Protein AF-0000000078760184 (afdb_homodimer)

Organism: Enterococcus faecium (strain ATCC BAA-472 / TX0016 / DO) (NCBI:txid333849)

pLDDT: mean 97.03, std 4.92, range [61.72, 98.88]

Secondary structure (DSSP, 8-state):
-HHHHHHHHHHHHHHHHHHHHHHHHHHHHHHHHH-GGGHHHHHHHHHHHHHHHHHHHHHHHHHHHHHHHT-/-HHHHHHHHHHHHHHHHHHHHHHHHHHHHHHHHH-GGGHHHHHHHHHHHHHHHTHHHHHHHHHHHIIIII-

InterPro domains:
  IPR000454 ATP synthase, F0 complex, subunit C [MF_01396] (3-68)
  IPR000454 ATP synthase, F0 complex, subunit C [PR00124] (5-24)
  IPR000454 ATP synthase, F0 complex, subunit C [PR00124] (26-41)
  IPR000454 ATP synthase, F0 complex, subunit C [PR00124] (43-68)
  IPR000454 ATP synthase, F0 complex, subunit C [PTHR10031] (3-70)
  IPR002379 V-ATPase proteolipid subunit C-like domain [PF00137] (4-67)
  IPR005953 ATP synthase, F0 complex, subunit C, bacterial/chloroplast [TIGR01260] (13-69)
  IPR020537 ATP synthase, F0 complex, subunit C, DCCD-binding site [PS00605] (33-54)
  IPR035921 F/V-ATP synthase subunit C superfamily [SSF81333] (2-69)
  IPR038662 F1F0 ATP synthase subunit C superfamily [G3DSA:1.20.20.10] (1-71)

Foldseek 3Di:
DLLVVLVVLLVCLVVQLVVQLVVLVVVLVVVCVVPVVCNVVSVVVSVVSSVVSNVVSVVSNVSSVCSVPPD/DLLVVLVVLLVVLCVQLVVQLVVLVVVLVVVCVVPVVCNVVSVVVSVVSSVVSNVVSVVSNVSSVCSVPVD

Radius of gyration: 16.84 Å; Cα contacts (8 Å, |Δi|>4): 218; chains: 2; bounding box: 24×49×33 Å

Structure (mmCIF, N/CA/C/O backbone):
data_AF-0000000078760184-model_v1
#
loop_
_entity.id
_entity.type
_entity.pdbx_description
1 polymer 'ATP synthase subunit c'
#
loop_
_atom_site.group_PDB
_atom_site.id
_atom_site.type_symbol
_atom_site.label_atom_id
_atom_site.label_alt_id
_atom_site.label_comp_id
_atom_site.label_asym_id
_atom_site.label_entity_id
_atom_site.label_seq_id
_atom_site.pdbx_PDB_ins_code
_atom_site.Cartn_x
_atom_site.Cartn_y
_atom_site.Cartn_z
_atom_site.occupancy
_atom_site.B_iso_or_equiv
_atom_site.auth_seq_id
_atom_site.auth_comp_id
_atom_site.auth_asym_id
_atom_site.auth_atom_id
_atom_site.pdbx_PDB_model_num
ATOM 1 N N . MET A 1 1 ? 0.958 -20.844 -16.797 1 81.25 1 MET 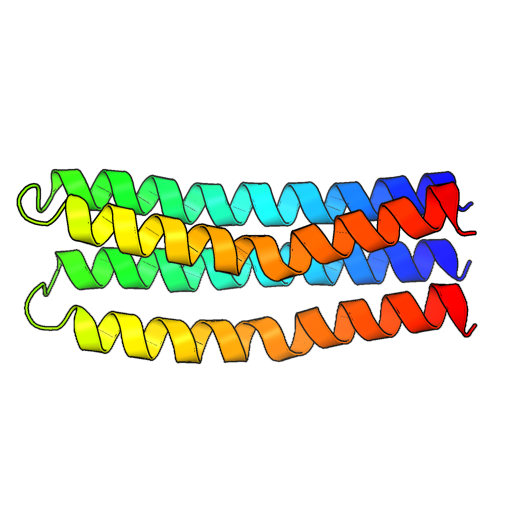A N 1
ATOM 2 C CA . MET A 1 1 ? -0.021 -19.797 -17.047 1 81.25 1 MET A CA 1
ATOM 3 C C . MET A 1 1 ? -0.639 -19.297 -15.758 1 81.25 1 MET A C 1
ATOM 5 O O . MET A 1 1 ? -0.744 -18.078 -15.539 1 81.25 1 MET A O 1
ATOM 9 N N . ASN A 1 2 ? -0.784 -20.172 -14.766 1 91.94 2 ASN A N 1
ATOM 10 C CA . ASN A 1 2 ? -1.421 -19.812 -13.5 1 91.94 2 ASN A CA 1
ATOM 11 C C . ASN A 1 2 ? -0.554 -18.844 -12.695 1 91.94 2 ASN A C 1
ATOM 13 O O . ASN A 1 2 ? -1.066 -17.906 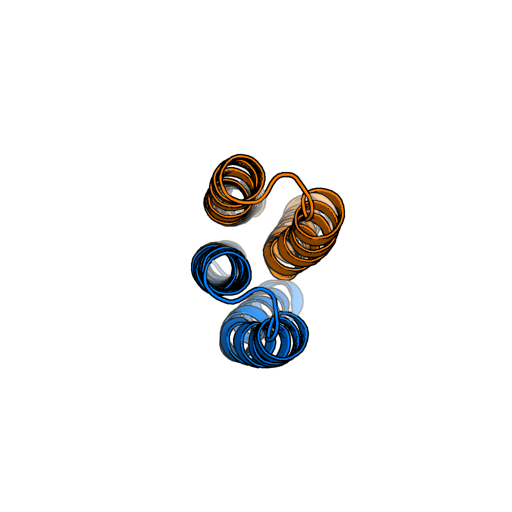-12.078 1 91.94 2 ASN A O 1
ATOM 17 N N . TYR A 1 3 ? 0.711 -19.016 -12.891 1 94.69 3 TYR A N 1
ATOM 18 C CA . TYR A 1 3 ? 1.585 -18.188 -12.07 1 94.69 3 TYR A CA 1
ATOM 19 C C . TYR A 1 3 ? 1.634 -16.766 -12.602 1 94.69 3 TYR A C 1
ATOM 21 O O . TYR A 1 3 ? 1.636 -15.805 -11.828 1 94.69 3 TYR A O 1
ATOM 29 N N . ILE A 1 4 ? 1.702 -16.641 -13.883 1 96.31 4 ILE A N 1
ATOM 30 C CA . ILE A 1 4 ? 1.708 -15.312 -14.484 1 96.31 4 ILE A CA 1
ATOM 31 C C . ILE A 1 4 ? 0.383 -14.609 -14.195 1 96.31 4 ILE A C 1
ATOM 33 O O . ILE A 1 4 ? 0.361 -13.414 -13.891 1 96.31 4 ILE A O 1
ATOM 37 N N . ALA A 1 5 ? -0.697 -15.328 -14.312 1 97 5 ALA A N 1
ATOM 38 C CA . ALA A 1 5 ? -2.006 -14.781 -13.977 1 97 5 ALA A CA 1
ATOM 39 C C . ALA A 1 5 ? -2.039 -14.305 -12.523 1 97 5 ALA A C 1
ATOM 41 O O . ALA A 1 5 ? -2.559 -13.219 -12.234 1 97 5 ALA A O 1
ATOM 42 N N . ALA A 1 6 ? -1.503 -15.102 -11.633 1 97.62 6 ALA A N 1
ATOM 43 C CA . ALA A 1 6 ? -1.426 -14.734 -10.219 1 97.62 6 ALA A CA 1
ATOM 44 C C . ALA A 1 6 ? -0.618 -13.453 -10.031 1 97.62 6 ALA A C 1
ATOM 46 O O . ALA A 1 6 ? -1.018 -12.562 -9.273 1 97.62 6 ALA A O 1
ATOM 47 N N . ALA A 1 7 ? 0.456 -13.375 -10.789 1 98.25 7 ALA A N 1
ATOM 48 C CA . ALA A 1 7 ? 1.335 -12.211 -10.664 1 98.25 7 ALA A CA 1
ATOM 49 C C . ALA A 1 7 ? 0.651 -10.945 -11.164 1 98.25 7 ALA A C 1
ATOM 51 O O . ALA A 1 7 ? 0.829 -9.867 -10.594 1 98.25 7 ALA A O 1
ATOM 52 N N . ILE A 1 8 ? -0.062 -11.062 -12.211 1 98.25 8 ILE A N 1
ATOM 53 C CA . ILE A 1 8 ? -0.8 -9.922 -12.742 1 98.25 8 ILE A CA 1
ATOM 54 C C . ILE A 1 8 ? -1.88 -9.492 -11.758 1 98.25 8 ILE A C 1
ATOM 56 O O . ILE A 1 8 ? -2.102 -8.297 -11.547 1 98.25 8 ILE A O 1
ATOM 60 N N . ALA A 1 9 ? -2.557 -10.438 -11.156 1 98.38 9 ALA A N 1
ATOM 61 C CA . ALA A 1 9 ? -3.543 -10.133 -10.117 1 98.38 9 ALA A CA 1
ATOM 62 C C . ALA A 1 9 ? -2.908 -9.359 -8.969 1 98.38 9 ALA A C 1
ATOM 64 O O . ALA A 1 9 ? -3.459 -8.359 -8.508 1 98.38 9 ALA A O 1
ATOM 65 N N . ILE A 1 10 ? -1.712 -9.812 -8.562 1 98.44 10 ILE A N 1
ATOM 66 C CA . ILE A 1 10 ? -1.004 -9.172 -7.457 1 98.44 10 ILE A CA 1
ATOM 67 C C . ILE A 1 10 ? -0.564 -7.77 -7.871 1 98.44 10 ILE A C 1
ATOM 69 O O . ILE A 1 10 ? -0.639 -6.828 -7.078 1 98.44 10 ILE A O 1
ATOM 73 N N . MET A 1 11 ? -0.112 -7.664 -9.102 1 98.69 11 MET A N 1
ATOM 74 C CA . MET A 1 11 ? 0.295 -6.359 -9.609 1 98.69 11 MET A CA 1
ATOM 75 C C . MET A 1 11 ? -0.855 -5.359 -9.531 1 98.69 11 MET A C 1
ATOM 77 O O . MET A 1 11 ? -0.691 -4.262 -9 1 98.69 11 MET A O 1
ATOM 81 N N . GLY A 1 12 ? -1.977 -5.719 -10.07 1 98.62 12 GLY A N 1
ATOM 82 C CA . GLY A 1 12 ? -3.146 -4.855 -10 1 98.62 12 GLY A CA 1
ATOM 83 C C . GLY A 1 12 ? -3.562 -4.523 -8.586 1 98.62 12 GLY A C 1
ATOM 84 O O . GLY A 1 12 ? -3.873 -3.369 -8.281 1 98.62 12 GLY A O 1
ATOM 85 N N . ALA A 1 13 ? -3.578 -5.504 -7.688 1 98.81 13 ALA A N 1
ATOM 86 C CA . ALA A 1 13 ? -3.963 -5.32 -6.293 1 98.81 13 ALA A CA 1
ATOM 87 C C . ALA A 1 13 ? -3.035 -4.328 -5.594 1 98.81 13 ALA A C 1
ATOM 89 O O . ALA A 1 13 ? -3.496 -3.404 -4.922 1 98.81 13 ALA A O 1
ATOM 90 N N . ALA A 1 14 ? -1.733 -4.504 -5.801 1 98.75 14 ALA A N 1
ATOM 91 C CA . ALA A 1 14 ? -0.743 -3.678 -5.113 1 98.75 14 ALA A CA 1
ATOM 92 C C . ALA A 1 14 ? -0.789 -2.238 -5.617 1 98.75 14 ALA A C 1
ATOM 94 O O . ALA A 1 14 ? -0.728 -1.294 -4.824 1 98.75 14 ALA A O 1
ATOM 95 N N . ILE A 1 15 ? -0.9 -2.053 -6.902 1 98.69 15 ILE A N 1
ATOM 96 C CA . ILE A 1 15 ? -0.95 -0.715 -7.48 1 98.69 15 ILE A CA 1
ATOM 97 C C . ILE A 1 15 ? -2.238 -0.016 -7.055 1 98.69 15 ILE A C 1
ATOM 99 O O . ILE A 1 15 ? -2.213 1.144 -6.637 1 98.69 15 ILE A O 1
ATOM 103 N N . GLY A 1 16 ? -3.32 -0.749 -7.188 1 98.44 16 GLY A N 1
ATOM 104 C CA . GLY A 1 16 ? -4.598 -0.186 -6.777 1 98.44 16 GLY A CA 1
ATOM 105 C C . GLY A 1 16 ? -4.629 0.23 -5.32 1 98.44 16 GLY A C 1
ATOM 106 O O . GLY A 1 16 ? -5.035 1.347 -4.996 1 98.44 16 GLY A O 1
ATOM 107 N N . ALA A 1 17 ? -4.262 -0.583 -4.395 1 98.75 17 ALA A N 1
ATOM 108 C CA . ALA A 1 17 ? -4.227 -0.286 -2.965 1 98.75 17 ALA A CA 1
ATOM 109 C C . ALA A 1 17 ? -3.277 0.871 -2.668 1 98.75 17 ALA A C 1
ATOM 111 O O . ALA A 1 17 ? -3.627 1.796 -1.931 1 98.75 17 ALA A O 1
ATOM 112 N N . GLY A 1 18 ? -2.088 0.767 -3.246 1 98.56 18 GLY A N 1
ATOM 113 C CA . GLY A 1 18 ? -1.11 1.817 -3.014 1 98.56 18 GLY A CA 1
ATOM 114 C C . GLY A 1 18 ? -1.599 3.191 -3.434 1 98.56 18 GLY A C 1
ATOM 115 O O . GLY A 1 18 ? -1.494 4.152 -2.672 1 98.56 18 GLY A O 1
ATOM 116 N N . TYR A 1 19 ? -2.127 3.244 -4.645 1 98.38 19 TYR A N 1
ATOM 117 C CA . TYR A 1 19 ? -2.639 4.508 -5.164 1 98.38 19 TYR A CA 1
ATOM 118 C C . TYR A 1 19 ? -3.832 4.988 -4.348 1 98.38 19 TYR A C 1
ATOM 120 O O . TYR A 1 19 ? -3.873 6.145 -3.914 1 98.38 19 TYR A O 1
ATOM 128 N N . GLY A 1 20 ? -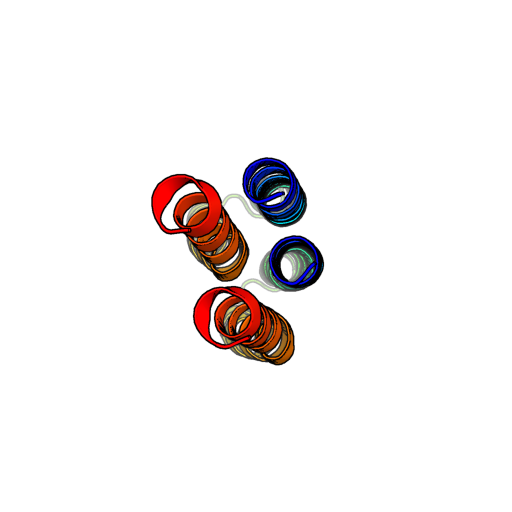4.699 4.199 -4.156 1 98.56 20 GLY A N 1
ATOM 129 C CA . GLY A 1 20 ? -5.895 4.562 -3.416 1 98.56 20 GLY A CA 1
ATOM 130 C C . GLY A 1 20 ? -5.602 5.02 -1.998 1 98.56 20 GLY A C 1
ATOM 131 O O . GLY A 1 20 ? -6.039 6.094 -1.584 1 98.56 20 GLY A O 1
ATOM 132 N N . ASN A 1 21 ? -4.91 4.266 -1.23 1 98.88 21 ASN A N 1
ATOM 133 C CA . ASN A 1 21 ? -4.582 4.613 0.148 1 98.88 21 ASN A CA 1
ATOM 134 C C . ASN A 1 21 ? -3.695 5.852 0.218 1 98.88 21 ASN A C 1
ATOM 136 O O . ASN A 1 21 ? -3.834 6.668 1.129 1 98.88 21 ASN A O 1
ATOM 140 N N . GLY A 1 22 ? -2.783 5.914 -0.749 1 98.69 22 GLY A N 1
ATOM 141 C CA . GLY A 1 22 ? -1.975 7.121 -0.805 1 98.69 22 GLY A CA 1
ATOM 142 C C . GLY A 1 22 ? -2.803 8.391 -0.916 1 98.69 22 GLY A C 1
ATOM 143 O O . GLY A 1 22 ? -2.52 9.383 -0.244 1 98.69 22 GLY A O 1
ATOM 144 N N . GLN A 1 23 ? -3.791 8.336 -1.73 1 98.75 23 GLN A N 1
ATOM 145 C CA . GLN A 1 23 ? -4.672 9.484 -1.903 1 98.75 23 GLN A CA 1
ATOM 146 C C . GLN A 1 23 ? -5.465 9.766 -0.631 1 98.75 23 GLN A C 1
ATOM 148 O O . GLN A 1 23 ? -5.539 10.914 -0.18 1 98.75 23 GLN A O 1
ATOM 153 N N . VAL A 1 24 ? -6.074 8.828 -0.058 1 98.88 24 VAL A N 1
ATOM 154 C CA . VAL A 1 24 ? -6.918 8.984 1.121 1 98.88 24 VAL A CA 1
ATOM 155 C C . VAL A 1 24 ? 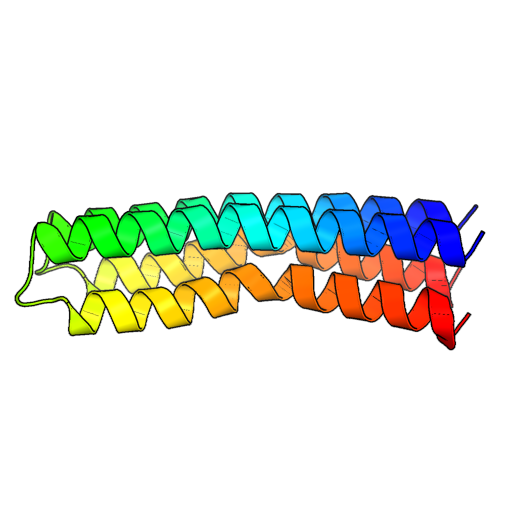-6.09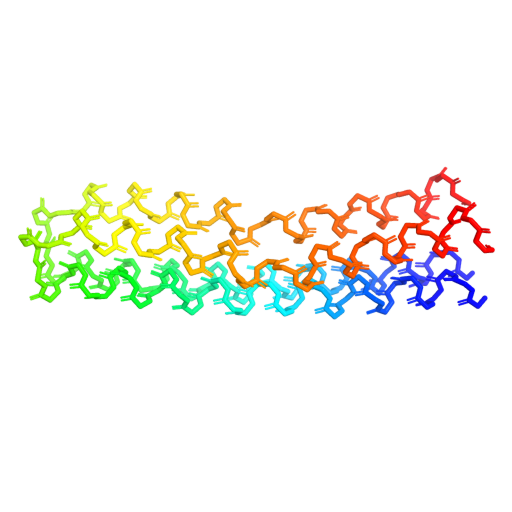8 9.562 2.271 1 98.88 24 VAL A C 1
ATOM 157 O O . VAL A 1 24 ? -6.52 10.523 2.916 1 98.88 24 VAL A O 1
ATOM 160 N N . ILE A 1 25 ? -4.969 9.039 2.523 1 98.88 25 ILE A N 1
ATOM 161 C CA . ILE A 1 25 ? -4.145 9.453 3.654 1 98.88 25 ILE A CA 1
ATOM 162 C C . ILE A 1 25 ? -3.576 10.844 3.402 1 98.88 25 ILE A C 1
ATOM 164 O O . ILE A 1 25 ? -3.551 11.688 4.305 1 98.88 25 ILE A O 1
ATOM 168 N N . SER A 1 26 ? -3.131 11.086 2.15 1 98.81 26 SER A N 1
ATOM 169 C CA . SER A 1 26 ? -2.617 12.406 1.801 1 98.81 26 SER A CA 1
ATOM 170 C C . SER A 1 26 ? -3.684 13.484 1.99 1 98.81 26 SER A C 1
ATOM 172 O O . SER A 1 26 ? -3.41 14.539 2.559 1 98.81 26 SER A O 1
ATOM 174 N N . LYS A 1 27 ? -4.863 13.188 1.586 1 98.81 27 LYS A N 1
ATOM 175 C CA . LYS A 1 27 ? -5.941 14.156 1.737 1 98.81 27 LYS A CA 1
ATOM 176 C C . LYS A 1 27 ? -6.324 14.336 3.205 1 98.81 27 LYS A C 1
ATOM 178 O O . LYS A 1 27 ? -6.684 15.43 3.631 1 98.81 27 LYS A O 1
ATOM 183 N N . THR A 1 28 ? -6.305 13.289 3.973 1 98.88 28 THR A N 1
ATOM 184 C CA . THR A 1 28 ? -6.559 13.367 5.406 1 98.88 28 THR A CA 1
ATOM 185 C C . THR A 1 28 ? -5.574 14.328 6.074 1 98.88 28 THR A C 1
ATOM 187 O O . THR A 1 28 ? -5.98 15.227 6.809 1 98.88 28 THR A O 1
ATOM 190 N N . ILE A 1 29 ? -4.332 14.203 5.781 1 98.75 29 ILE A N 1
ATOM 191 C CA . ILE A 1 29 ? -3.287 15.016 6.395 1 98.75 29 ILE A CA 1
ATOM 192 C C . ILE A 1 29 ? -3.451 16.469 5.973 1 98.75 29 ILE A C 1
ATOM 194 O O . ILE A 1 29 ? -3.35 17.375 6.801 1 98.75 29 ILE A O 1
ATOM 198 N N . GLU A 1 30 ? -3.727 16.594 4.719 1 98.25 30 GLU A N 1
ATOM 199 C CA . GLU A 1 30 ? -3.969 17.953 4.223 1 98.25 30 GLU A CA 1
ATOM 200 C C . GLU A 1 30 ? -5.164 18.594 4.926 1 98.25 30 GLU A C 1
ATOM 202 O O . GLU A 1 30 ? -5.113 19.766 5.305 1 98.25 30 GLU A O 1
ATOM 207 N N . SER A 1 31 ? -6.188 17.875 5.133 1 98.56 31 SER A N 1
ATOM 208 C CA . SER A 1 31 ? -7.402 18.375 5.773 1 98.56 31 SER A CA 1
ATOM 209 C C . SER A 1 31 ? -7.164 18.688 7.25 1 98.56 31 SER A C 1
ATOM 211 O O . SER A 1 31 ? -7.707 19.656 7.785 1 98.56 31 SER A O 1
ATOM 213 N N . MET A 1 32 ? -6.402 17.891 7.922 1 98.06 32 MET A N 1
ATOM 214 C CA . MET A 1 32 ? -6.027 18.141 9.312 1 98.06 32 MET A CA 1
ATOM 215 C C . MET A 1 32 ? -5.289 19.469 9.445 1 98.06 32 MET A C 1
ATOM 217 O O . MET A 1 32 ? -5.473 20.188 10.43 1 98.06 32 MET A O 1
ATOM 221 N N . ALA A 1 33 ? -4.52 19.812 8.453 1 97.56 33 ALA A N 1
ATOM 222 C CA . ALA A 1 33 ? -3.773 21.062 8.469 1 97.56 33 ALA A CA 1
ATOM 223 C C . ALA A 1 33 ? -4.699 22.266 8.258 1 97.56 33 ALA A C 1
ATOM 225 O O . ALA A 1 33 ? -4.434 23.359 8.766 1 97.56 33 ALA A O 1
ATOM 226 N N . ARG A 1 34 ? -5.762 22.016 7.543 1 96.5 34 ARG A N 1
ATOM 227 C CA . ARG A 1 34 ? -6.715 23.078 7.238 1 96.5 34 ARG A CA 1
ATOM 228 C C . ARG A 1 34 ? -7.652 23.328 8.414 1 96.5 34 ARG A C 1
ATOM 230 O O . ARG A 1 34 ? -8.07 24.453 8.648 1 96.5 34 ARG A O 1
ATOM 237 N N . GLN A 1 35 ? -7.945 22.234 9.18 1 97.31 35 GLN A N 1
ATOM 238 C CA . GLN A 1 35 ? -8.859 22.297 10.312 1 97.31 35 GLN A CA 1
ATOM 239 C C . GLN A 1 35 ? -8.344 21.438 11.477 1 97.31 35 GLN A C 1
ATOM 241 O O . GLN A 1 35 ? -8.898 20.391 11.773 1 97.31 35 GLN A O 1
ATOM 246 N N . PRO A 1 36 ? -7.359 21.922 12.172 1 96.12 36 PRO A N 1
ATOM 247 C CA . PRO A 1 36 ? -6.676 21.141 13.211 1 96.12 36 PRO A CA 1
ATOM 248 C C . PRO A 1 36 ? -7.621 20.672 14.312 1 96.12 36 PRO A C 1
ATOM 250 O O . PRO A 1 36 ? -7.398 19.625 14.914 1 96.12 36 PRO A O 1
ATOM 253 N N . GLU A 1 37 ? -8.664 21.406 14.562 1 96.31 37 GLU A N 1
ATOM 254 C CA . GLU A 1 37 ? -9.594 21.094 15.641 1 96.31 37 GLU A CA 1
ATOM 255 C C . GLU A 1 37 ? -10.391 19.828 15.32 1 96.31 37 GLU A C 1
ATOM 257 O O . GLU A 1 37 ? -10.992 19.219 16.203 1 96.31 37 GLU A O 1
ATOM 262 N N . MET A 1 38 ? -10.391 19.359 14.008 1 97.75 38 MET A N 1
ATOM 263 C CA . MET A 1 38 ? -11.164 18.188 13.586 1 97.75 38 MET A CA 1
ATOM 264 C C . MET A 1 38 ? -10.242 17.031 13.219 1 97.75 38 MET A C 1
ATOM 266 O O . MET A 1 38 ? -10.656 16.094 12.539 1 97.75 38 MET A O 1
ATOM 270 N N . SER A 1 39 ? -9.031 17.094 13.609 1 97.88 39 SER A N 1
ATOM 271 C CA . SER A 1 39 ? -8.047 16.094 13.219 1 97.88 39 SER A CA 1
ATOM 272 C C . SER A 1 39 ? -8.508 14.688 13.602 1 97.88 39 SER A C 1
ATOM 274 O O . SER A 1 39 ? -8.32 13.742 12.836 1 97.88 39 SER A O 1
ATOM 276 N N . GLY A 1 40 ? -9.023 14.578 14.68 1 97.69 40 GLY A N 1
ATOM 277 C CA . GLY A 1 40 ? -9.523 13.281 15.102 1 97.69 40 GLY A CA 1
ATOM 278 C C . GLY A 1 40 ? -10.586 12.711 14.18 1 97.69 40 GLY A C 1
ATOM 279 O O . GLY A 1 40 ? -10.562 11.523 13.852 1 97.69 40 GLY A O 1
ATOM 280 N N . GLN A 1 41 ? -11.484 13.508 13.797 1 98.56 41 GLN A N 1
ATOM 281 C CA . GLN A 1 41 ? -12.547 13.078 12.898 1 98.56 41 GLN A CA 1
ATOM 282 C C . GLN A 1 41 ? -11.992 12.688 11.531 1 98.56 41 GLN A C 1
ATOM 284 O O . GLN A 1 41 ? -12.445 11.711 10.93 1 98.56 41 GLN A O 1
ATOM 289 N N . PHE A 1 42 ? -11.055 13.516 11.109 1 98.5 42 PHE A N 1
ATOM 290 C CA . PHE A 1 42 ? -10.422 13.195 9.828 1 98.5 42 PHE A CA 1
ATOM 291 C C . PHE A 1 42 ? -9.711 11.852 9.906 1 98.5 42 PHE A C 1
ATOM 293 O O . PHE A 1 42 ? -9.812 11.031 8.984 1 98.5 42 PHE A O 1
ATOM 300 N N . ARG A 1 43 ? -9.07 11.578 11.031 1 98.38 43 ARG A N 1
ATOM 301 C CA . ARG A 1 43 ? -8.352 10.312 11.188 1 98.38 43 ARG A CA 1
ATOM 302 C C . ARG A 1 43 ? -9.32 9.141 11.234 1 98.38 43 ARG A C 1
ATOM 304 O O . ARG A 1 43 ? -9.055 8.078 10.656 1 98.38 43 ARG A O 1
ATOM 311 N N . THR A 1 44 ? -10.406 9.328 11.883 1 98.69 44 THR A N 1
ATOM 312 C CA . THR A 1 44 ? -11.422 8.281 11.93 1 98.69 44 THR A CA 1
ATOM 313 C C . THR A 1 44 ? -11.93 7.961 10.523 1 98.69 44 THR A C 1
ATOM 315 O O . THR A 1 44 ? -12.016 6.793 10.141 1 98.69 44 THR A O 1
ATOM 318 N N . THR A 1 45 ? -12.211 8.953 9.82 1 98.81 45 THR A N 1
ATOM 319 C CA . THR A 1 45 ? -12.695 8.789 8.453 1 98.81 45 THR A CA 1
ATOM 320 C C . THR A 1 45 ? -11.625 8.148 7.574 1 98.81 45 THR A C 1
ATOM 322 O O . THR A 1 45 ? -11.93 7.355 6.684 1 98.81 45 THR A O 1
ATOM 325 N N . MET A 1 46 ? -10.398 8.523 7.82 1 98.75 46 MET A N 1
ATOM 326 C CA . MET A 1 46 ? -9.273 7.934 7.098 1 98.75 46 MET A CA 1
ATOM 327 C C . MET A 1 46 ? -9.273 6.418 7.238 1 98.75 46 MET A C 1
ATOM 329 O O . MET A 1 46 ? -9.141 5.695 6.246 1 98.75 46 MET A O 1
ATOM 333 N N . PHE A 1 47 ? -9.461 5.961 8.406 1 98.69 47 PHE A N 1
ATOM 334 C CA . PHE A 1 47 ? -9.43 4.527 8.664 1 98.69 47 PHE A CA 1
ATOM 335 C C . PHE A 1 47 ? -10.57 3.826 7.934 1 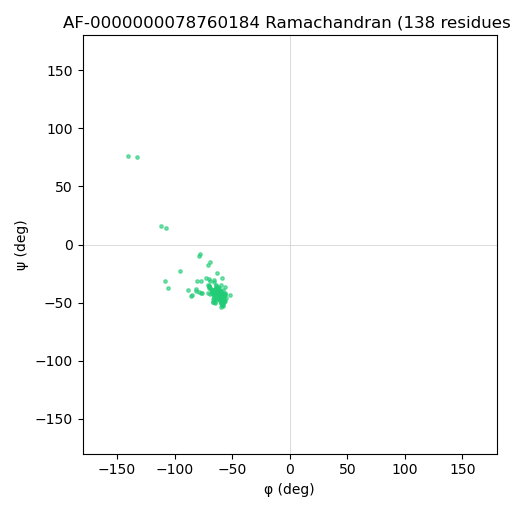98.69 47 PHE A C 1
ATOM 337 O O . PHE A 1 47 ? -10.375 2.76 7.344 1 98.69 47 PHE A O 1
ATOM 344 N N . ILE A 1 48 ? -11.742 4.488 7.984 1 98.56 48 ILE A N 1
ATOM 345 C CA . ILE A 1 48 ? -12.891 3.932 7.277 1 98.56 48 ILE A CA 1
ATOM 346 C C . ILE A 1 48 ? -12.602 3.889 5.777 1 98.56 48 ILE A C 1
ATOM 348 O O . ILE A 1 48 ? -12.859 2.877 5.117 1 98.56 48 ILE A O 1
ATOM 352 N N . GLY A 1 49 ? -12.094 4.984 5.242 1 98.69 49 GLY A N 1
ATOM 353 C CA . GLY A 1 49 ? -11.758 5.078 3.83 1 98.69 49 GLY A CA 1
ATOM 354 C C . GLY A 1 49 ? -10.727 4.055 3.395 1 98.69 49 GLY A C 1
ATOM 355 O O . GLY A 1 49 ? -10.883 3.408 2.357 1 98.69 49 GLY A O 1
ATOM 356 N N . VAL A 1 50 ? -9.719 3.852 4.176 1 98.69 50 VAL A N 1
ATOM 357 C CA . VAL A 1 50 ? -8.656 2.902 3.855 1 98.69 50 VAL A CA 1
ATOM 358 C C . VAL A 1 50 ? -9.219 1.481 3.863 1 98.69 50 VAL A C 1
ATOM 360 O O . VAL A 1 50 ? -8.875 0.67 2.998 1 98.69 50 VAL A O 1
ATOM 363 N N . ALA A 1 51 ? -10.031 1.189 4.773 1 98.38 51 ALA A N 1
ATOM 364 C CA . ALA A 1 51 ? -10.664 -0.128 4.836 1 98.38 51 ALA A CA 1
ATOM 365 C C . ALA A 1 51 ? -11.445 -0.424 3.562 1 98.38 51 ALA A C 1
ATOM 367 O O . ALA A 1 51 ? -11.375 -1.532 3.025 1 98.38 51 ALA A O 1
ATOM 368 N N . LEU A 1 52 ? -12.195 0.578 3.041 1 98.44 52 LEU A N 1
ATOM 369 C CA . LEU A 1 52 ? -13.016 0.415 1.848 1 98.44 52 LEU A CA 1
ATOM 370 C C . LEU A 1 52 ? -12.148 0.281 0.603 1 98.44 52 LEU A C 1
ATOM 372 O O . LEU A 1 52 ? -12.461 -0.496 -0.301 1 98.44 52 LEU A O 1
ATOM 376 N N . VAL A 1 53 ? -11.055 1.003 0.603 1 98.69 53 VAL A N 1
ATOM 377 C CA . VAL A 1 53 ? -10.125 0.938 -0.518 1 98.69 53 VAL A CA 1
ATOM 378 C C . VAL A 1 53 ? -9.531 -0.467 -0.622 1 98.69 53 VAL A C 1
ATOM 380 O O . VAL A 1 53 ? -9.367 -0.999 -1.723 1 98.69 53 VAL A O 1
ATOM 383 N N . GLU A 1 54 ? -9.305 -1.07 0.515 1 98.62 54 GLU A N 1
ATOM 384 C CA . GLU A 1 54 ? -8.602 -2.35 0.565 1 98.62 54 GLU A CA 1
ATOM 385 C C . GLU A 1 54 ? -9.531 -3.502 0.194 1 98.62 54 GLU A C 1
ATOM 387 O O . GLU A 1 54 ? -9.078 -4.609 -0.092 1 98.62 54 GLU A O 1
ATOM 392 N N . ALA A 1 55 ? -10.836 -3.295 0.079 1 98.12 55 ALA A N 1
ATOM 393 C CA . ALA A 1 55 ? -11.82 -4.359 -0.104 1 98.12 55 ALA A CA 1
ATOM 394 C C . ALA A 1 55 ? -11.492 -5.199 -1.338 1 98.12 55 ALA A C 1
ATOM 396 O O . ALA A 1 55 ? -11.445 -6.43 -1.264 1 98.12 55 ALA A O 1
ATOM 397 N N . VAL A 1 56 ? -11.227 -4.621 -2.43 1 98.56 56 VAL A N 1
ATOM 398 C CA . VAL A 1 56 ? -11.008 -5.34 -3.678 1 98.56 56 VAL A CA 1
ATOM 399 C C . VAL A 1 56 ? -9.547 -5.797 -3.764 1 98.56 56 VAL A C 1
ATOM 401 O O . VAL A 1 56 ? -9.273 -6.941 -4.129 1 98.56 56 VAL A O 1
ATOM 404 N N . PRO A 1 57 ? -8.547 -4.949 -3.406 1 98.81 57 PRO A N 1
ATOM 405 C CA . PRO A 1 57 ? -7.156 -5.398 -3.463 1 98.81 57 PRO A CA 1
ATOM 406 C C . PRO A 1 57 ? -6.902 -6.652 -2.627 1 98.81 57 PRO A C 1
ATOM 408 O O . PRO A 1 57 ? -6.172 -7.547 -3.055 1 98.81 57 PRO A O 1
ATOM 411 N N . ILE A 1 58 ? -7.469 -6.656 -1.443 1 98.25 58 ILE A N 1
ATOM 412 C CA . ILE A 1 58 ? -7.281 -7.84 -0.613 1 98.25 58 ILE A CA 1
ATOM 413 C C . ILE A 1 58 ? -7.836 -9.07 -1.335 1 98.25 58 ILE A C 1
ATOM 415 O O . ILE A 1 58 ? -7.215 -10.133 -1.324 1 98.25 58 ILE A O 1
ATOM 419 N N . LEU A 1 59 ? -9 -8.953 -1.976 1 98.25 59 LEU A N 1
ATOM 420 C CA . LEU A 1 59 ? -9.57 -10.055 -2.746 1 98.25 59 LEU A CA 1
ATOM 421 C C . LEU A 1 59 ? -8.648 -10.438 -3.904 1 98.25 59 LEU A C 1
ATOM 423 O O . LEU A 1 59 ? -8.562 -11.617 -4.266 1 98.25 59 LEU A O 1
ATOM 427 N N . GLY A 1 60 ? -8.008 -9.453 -4.504 1 98.25 60 GLY A N 1
ATOM 428 C CA . GLY A 1 60 ? -7.023 -9.727 -5.543 1 98.25 60 GLY A CA 1
ATOM 429 C C . GLY A 1 60 ? -5.887 -10.609 -5.07 1 98.25 60 GLY A C 1
ATOM 430 O O . GLY A 1 60 ? -5.449 -11.508 -5.789 1 98.25 60 GLY A O 1
ATOM 431 N N . VAL A 1 61 ? -5.43 -10.422 -3.895 1 98.12 61 VAL A N 1
ATOM 432 C CA . VAL A 1 61 ? -4.371 -11.242 -3.311 1 98.12 61 VAL A CA 1
ATOM 433 C C . VAL A 1 61 ? -4.875 -12.672 -3.104 1 98.12 61 VAL A C 1
ATOM 435 O O . VAL A 1 61 ? -4.172 -13.633 -3.412 1 98.12 61 VAL A O 1
ATOM 438 N N . VAL A 1 62 ? -6.133 -12.703 -2.617 1 97.81 62 VAL A N 1
ATOM 439 C CA . VAL A 1 62 ? -6.727 -14.023 -2.393 1 97.81 62 VAL A CA 1
ATOM 440 C C . VAL A 1 62 ? -6.797 -14.789 -3.711 1 97.81 62 VAL A C 1
ATOM 442 O O . VAL A 1 62 ? -6.422 -15.961 -3.775 1 97.81 62 VAL A O 1
ATOM 445 N N . VAL A 1 63 ? -7.25 -14.195 -4.75 1 98 63 VAL A N 1
ATOM 446 C CA . VAL A 1 63 ? -7.344 -14.82 -6.066 1 98 63 VAL A CA 1
ATOM 447 C C . VAL A 1 63 ? -5.957 -15.25 -6.539 1 98 63 VAL A C 1
ATOM 449 O O . VAL A 1 63 ? -5.785 -16.344 -7.074 1 98 63 VAL A O 1
ATOM 452 N N . ALA A 1 64 ? -5.02 -14.414 -6.32 1 97.75 64 ALA A N 1
ATOM 453 C CA . ALA A 1 64 ? -3.65 -14.742 -6.699 1 97.75 64 ALA A CA 1
ATOM 454 C C . ALA A 1 64 ? -3.168 -16 -5.977 1 97.75 64 ALA A C 1
ATOM 456 O O . ALA A 1 64 ? -2.531 -16.859 -6.578 1 97.75 64 ALA A O 1
ATOM 457 N N . LEU A 1 65 ? -3.475 -16.062 -4.688 1 96.88 65 LEU A N 1
ATOM 458 C CA . LEU A 1 65 ? -3.041 -17.219 -3.902 1 96.88 65 LEU A CA 1
ATOM 459 C C . LEU A 1 65 ? -3.74 -18.5 -4.371 1 96.88 65 LEU A C 1
ATOM 461 O O . LEU A 1 65 ? -3.119 -19.562 -4.445 1 96.88 65 LEU A O 1
ATOM 465 N N . ILE A 1 66 ? -5.02 -18.359 -4.699 1 96.81 66 ILE A N 1
ATOM 466 C CA . ILE A 1 66 ? -5.754 -19.516 -5.223 1 96.81 66 ILE A CA 1
ATOM 467 C C . ILE A 1 66 ? -5.121 -19.969 -6.531 1 96.81 66 ILE A C 1
ATOM 469 O O . ILE A 1 66 ? -4.961 -21.172 -6.754 1 96.81 66 ILE A O 1
ATOM 473 N N . LEU A 1 67 ? -4.73 -19.031 -7.34 1 96.19 67 LEU A N 1
ATOM 474 C CA . LEU A 1 67 ? -4.109 -19.375 -8.617 1 96.19 67 LEU A CA 1
ATOM 475 C C . LEU A 1 67 ? -2.766 -20.062 -8.398 1 96.19 67 LEU A C 1
ATOM 477 O O . LEU A 1 67 ? -2.391 -20.953 -9.164 1 96.19 67 LEU A O 1
ATOM 481 N N . VAL A 1 68 ? -2.072 -19.719 -7.32 1 94.31 68 VAL A N 1
ATOM 482 C CA . VAL A 1 68 ? -0.744 -20.266 -7.051 1 94.31 68 VAL A CA 1
ATOM 483 C C . VAL A 1 68 ? -0.87 -21.672 -6.465 1 94.31 68 VAL A C 1
ATOM 485 O O . VAL A 1 68 ? -0.109 -22.562 -6.824 1 94.31 68 VAL A O 1
ATOM 488 N N . PHE A 1 69 ? -1.829 -21.797 -5.605 1 93.62 69 PHE A N 1
ATOM 489 C CA . PHE A 1 69 ? -1.877 -23.047 -4.859 1 93.62 69 PHE A CA 1
ATOM 490 C C . PHE A 1 69 ? -3.002 -23.938 -5.367 1 93.62 69 PHE A C 1
ATOM 492 O O . PHE A 1 69 ? -3.033 -25.125 -5.074 1 93.62 69 PHE A O 1
ATOM 499 N N . GLY A 1 70 ? -4.047 -23.344 -5.699 1 81.12 70 GLY A N 1
ATOM 500 C CA . GLY A 1 70 ? -5.238 -24.125 -5.984 1 81.12 70 GLY A CA 1
ATOM 501 C C . GLY A 1 70 ? -5.344 -24.562 -7.438 1 81.12 70 GLY A C 1
ATOM 502 O O . GLY A 1 70 ? -6.082 -25.484 -7.77 1 81.12 70 GLY A O 1
ATOM 503 N N . VAL A 1 71 ? -4.902 -23.547 -8.477 1 61.72 71 VAL A N 1
ATOM 504 C CA . VAL A 1 71 ? -5.215 -24 -9.828 1 61.72 71 VAL A CA 1
ATOM 505 C C . VAL A 1 71 ? -3.969 -24.609 -10.469 1 61.72 71 VAL A C 1
ATOM 507 O O . VAL A 1 71 ? -2.844 -24.25 -10.125 1 61.72 71 VAL A O 1
ATOM 510 N N . MET B 1 1 ? 8.688 -19.984 -15.664 1 85.06 1 MET B N 1
ATOM 511 C CA . MET B 1 1 ? 7.43 -19.234 -15.609 1 85.06 1 MET B CA 1
ATOM 512 C C . MET B 1 1 ? 7.184 -18.672 -14.211 1 85.06 1 MET B C 1
ATOM 514 O O . MET B 1 1 ? 6.836 -17.5 -14.062 1 85.06 1 MET B O 1
ATOM 518 N N . ASN B 1 2 ? 7.836 -19.375 -13.219 1 91.06 2 ASN B N 1
ATOM 519 C CA . ASN B 1 2 ? 7.641 -18.906 -11.852 1 91.06 2 ASN B CA 1
ATOM 520 C C . ASN B 1 2 ? 8.469 -17.656 -11.555 1 91.06 2 ASN B C 1
ATOM 522 O O . ASN B 1 2 ? 7.984 -16.734 -10.906 1 91.06 2 ASN B O 1
ATOM 526 N N . TYR B 1 3 ? 9.617 -17.609 -12.234 1 95.06 3 TYR B N 1
ATOM 527 C CA . TYR B 1 3 ? 10.492 -16.469 -11.953 1 95.06 3 TYR B CA 1
ATOM 528 C C . TYR B 1 3 ? 9.969 -15.203 -12.617 1 95.06 3 TYR B C 1
ATOM 530 O O . TYR B 1 3 ? 10.047 -14.109 -12.047 1 95.06 3 TYR B O 1
ATOM 538 N N . ILE B 1 4 ? 9.547 -15.367 -13.766 1 96.56 4 ILE B N 1
ATOM 539 C CA . ILE B 1 4 ? 8.953 -14.234 -14.453 1 96.56 4 ILE B CA 1
ATOM 540 C C . ILE B 1 4 ? 7.723 -13.75 -13.695 1 96.56 4 ILE B C 1
ATOM 542 O O . ILE B 1 4 ? 7.527 -12.547 -13.516 1 96.56 4 ILE B O 1
ATOM 546 N N . ALA B 1 5 ? 6.934 -14.625 -13.266 1 98 5 ALA B N 1
ATOM 547 C CA . ALA B 1 5 ? 5.754 -14.281 -12.469 1 98 5 ALA B CA 1
ATOM 548 C C . ALA B 1 5 ? 6.152 -13.555 -11.188 1 98 5 ALA B C 1
ATOM 550 O O . ALA B 1 5 ? 5.547 -12.547 -10.82 1 98 5 ALA B O 1
ATOM 551 N N . ALA B 1 6 ? 7.141 -14.039 -10.547 1 98 6 ALA B N 1
ATOM 552 C CA . ALA B 1 6 ? 7.629 -13.406 -9.328 1 98 6 ALA B CA 1
ATOM 553 C C . ALA B 1 6 ? 8.094 -11.977 -9.609 1 98 6 ALA B C 1
ATOM 555 O O . ALA B 1 6 ? 7.824 -11.062 -8.82 1 98 6 ALA B O 1
ATOM 556 N N . ALA B 1 7 ? 8.727 -11.844 -10.719 1 98.38 7 ALA B N 1
ATOM 557 C CA . ALA B 1 7 ? 9.219 -10.523 -11.094 1 98.38 7 ALA B CA 1
ATOM 558 C C . ALA B 1 7 ? 8.07 -9.555 -11.344 1 98.38 7 ALA B C 1
ATOM 560 O O . ALA B 1 7 ? 8.133 -8.383 -10.961 1 98.38 7 ALA B O 1
ATOM 561 N N . ILE B 1 8 ? 7.121 -9.93 -11.984 1 98.31 8 ILE B N 1
ATOM 562 C CA . ILE B 1 8 ? 5.949 -9.109 -12.25 1 98.31 8 ILE B CA 1
ATOM 563 C C . ILE B 1 8 ? 5.258 -8.758 -10.93 1 98.31 8 ILE B C 1
ATOM 565 O O . ILE B 1 8 ? 4.863 -7.605 -10.719 1 98.31 8 ILE B O 1
ATOM 569 N N . ALA B 1 9 ? 5.102 -9.711 -10.078 1 98.44 9 ALA B N 1
ATOM 570 C CA . ALA B 1 9 ? 4.488 -9.469 -8.773 1 98.44 9 ALA B CA 1
ATOM 571 C C . ALA B 1 9 ? 5.25 -8.398 -7.996 1 98.44 9 ALA B C 1
ATOM 573 O O . ALA B 1 9 ? 4.648 -7.461 -7.469 1 98.44 9 ALA B O 1
ATOM 574 N N . ILE B 1 10 ? 6.539 -8.508 -7.98 1 98.56 10 ILE B N 1
ATOM 575 C CA . ILE B 1 10 ? 7.336 -7.562 -7.207 1 98.56 10 ILE B CA 1
ATOM 576 C C . ILE B 1 10 ? 7.297 -6.191 -7.871 1 98.56 10 ILE B C 1
ATOM 578 O O . ILE B 1 10 ? 7.305 -5.164 -7.191 1 98.56 10 ILE B O 1
ATOM 582 N N . MET B 1 11 ? 7.27 -6.25 -9.156 1 98.62 11 MET B N 1
ATOM 583 C CA . MET B 1 11 ? 7.129 -4.984 -9.875 1 98.62 11 MET B CA 1
ATOM 584 C C . MET B 1 11 ? 5.867 -4.246 -9.438 1 98.62 11 MET B C 1
ATOM 586 O O . MET B 1 11 ? 5.918 -3.055 -9.125 1 98.62 11 MET B O 1
ATOM 590 N N . GLY B 1 12 ? 4.812 -4.863 -9.414 1 98.56 12 GLY B N 1
ATOM 591 C CA . GLY B 1 12 ? 3.568 -4.254 -8.977 1 98.56 12 GLY B CA 1
ATOM 592 C C . GLY B 1 12 ? 3.621 -3.771 -7.535 1 98.56 12 GLY B C 1
ATOM 593 O O . GLY B 1 12 ? 3.176 -2.664 -7.23 1 98.56 12 GLY B O 1
ATOM 594 N N . ALA B 1 13 ? 4.184 -4.613 -6.695 1 98.81 13 ALA B N 1
ATOM 595 C CA . ALA B 1 13 ? 4.324 -4.258 -5.285 1 98.81 13 ALA B CA 1
ATOM 596 C C . ALA B 1 13 ? 5.156 -2.99 -5.117 1 98.81 13 ALA B C 1
ATOM 598 O O . ALA B 1 13 ? 4.773 -2.08 -4.379 1 98.81 13 ALA B O 1
ATOM 599 N N . ALA B 1 14 ? 6.25 -2.896 -5.848 1 98.75 14 ALA B N 1
ATOM 600 C CA . ALA B 1 14 ? 7.172 -1.768 -5.746 1 98.75 14 ALA B CA 1
ATOM 601 C C . ALA B 1 14 ? 6.527 -0.486 -6.266 1 98.75 14 ALA B C 1
ATOM 603 O O . ALA B 1 14 ? 6.68 0.58 -5.664 1 98.75 14 ALA B O 1
ATOM 604 N N . ILE B 1 15 ? 5.836 -0.586 -7.316 1 98.69 15 ILE B N 1
ATOM 605 C CA . ILE B 1 15 ? 5.16 0.573 -7.891 1 98.69 15 ILE B CA 1
ATOM 606 C C . ILE B 1 15 ? 4.07 1.059 -6.938 1 98.69 15 ILE B C 1
ATOM 608 O O . ILE B 1 15 ? 3.992 2.25 -6.625 1 98.69 15 ILE B O 1
ATOM 612 N N . GLY B 1 16 ? 3.283 0.144 -6.477 1 98.5 16 GLY B N 1
ATOM 613 C CA . GLY B 1 16 ? 2.225 0.507 -5.547 1 98.5 16 GLY B CA 1
ATOM 614 C C . GLY B 1 16 ? 2.74 1.167 -4.281 1 98.5 16 GLY B C 1
ATOM 615 O O . GLY B 1 16 ? 2.281 2.248 -3.908 1 98.5 16 GLY B O 1
ATOM 616 N N . ALA B 1 17 ? 3.664 0.569 -3.631 1 98.69 17 ALA B N 1
ATOM 617 C CA . ALA B 1 17 ? 4.254 1.11 -2.408 1 98.69 17 ALA B CA 1
ATOM 618 C C . ALA B 1 17 ? 4.918 2.459 -2.67 1 98.69 17 ALA B C 1
ATOM 620 O O . ALA B 1 17 ? 4.707 3.418 -1.926 1 98.69 17 ALA B O 1
ATOM 621 N N . GLY B 1 18 ? 5.711 2.459 -3.707 1 98.62 18 GLY B N 1
ATOM 622 C CA . GLY B 1 18 ? 6.453 3.67 -4.023 1 98.62 18 GLY B CA 1
ATOM 623 C C . GLY B 1 18 ? 5.559 4.867 -4.285 1 98.62 18 GLY B C 1
ATOM 624 O O . GLY B 1 18 ? 5.781 5.949 -3.736 1 98.62 18 GLY B O 1
ATOM 625 N N . TYR B 1 19 ? 4.641 4.68 -5.109 1 98.31 19 TYR B N 1
ATOM 626 C CA . TYR B 1 19 ? 3.734 5.77 -5.445 1 98.31 19 TYR B CA 1
ATOM 627 C C . TYR B 1 19 ? 2.9 6.18 -4.238 1 98.31 19 TYR B C 1
ATOM 629 O O . TYR B 1 19 ? 2.799 7.367 -3.916 1 98.31 19 TYR B O 1
ATOM 637 N N . GLY B 1 20 ? 2.303 5.32 -3.57 1 98.5 20 GLY B N 1
ATOM 638 C CA . GLY B 1 20 ? 1.487 5.609 -2.402 1 98.5 20 GLY B CA 1
ATOM 639 C C . GLY B 1 20 ? 2.258 6.305 -1.294 1 98.5 20 GLY B C 1
ATOM 640 O O . GLY B 1 20 ? 1.845 7.363 -0.813 1 98.5 20 GLY B O 1
ATOM 641 N N . ASN B 1 21 ? 3.354 5.758 -0.917 1 98.81 21 ASN B N 1
ATOM 642 C CA . ASN B 1 21 ? 4.168 6.344 0.142 1 98.81 21 ASN B CA 1
ATOM 643 C C . ASN B 1 21 ? 4.695 7.719 -0.252 1 98.81 21 ASN B C 1
ATOM 645 O O . ASN B 1 21 ? 4.805 8.609 0.591 1 98.81 21 ASN B O 1
ATOM 649 N N . GLY B 1 22 ? 5.062 7.793 -1.505 1 98.69 22 GLY B N 1
ATOM 650 C CA . GLY B 1 22 ? 5.516 9.086 -1.98 1 98.69 22 GLY B CA 1
ATOM 651 C C . GLY B 1 22 ? 4.488 10.188 -1.785 1 98.69 22 GLY B C 1
ATOM 652 O O . GLY B 1 22 ? 4.824 11.289 -1.34 1 98.69 22 GLY B O 1
ATOM 653 N N . GLN B 1 23 ? 3.281 9.914 -2.066 1 98.69 23 GLN B N 1
ATOM 654 C CA . GLN B 1 23 ? 2.205 10.883 -1.885 1 98.69 23 GLN B CA 1
ATOM 655 C C . GLN B 1 23 ? 2.008 11.211 -0.408 1 98.69 23 GLN B C 1
ATOM 657 O O . GLN B 1 23 ? 1.91 12.383 -0.036 1 98.69 23 GLN B O 1
ATOM 662 N N . VAL B 1 24 ? 1.992 10.344 0.409 1 98.88 24 VAL B N 1
ATOM 663 C CA . VAL B 1 24 ? 1.723 10.508 1.834 1 98.88 24 VAL B CA 1
ATOM 664 C C . VAL B 1 24 ? 2.846 11.312 2.482 1 98.88 24 VAL B C 1
ATOM 666 O O . VAL B 1 24 ? 2.588 12.281 3.201 1 98.88 24 VAL B O 1
ATOM 669 N N . ILE B 1 25 ? 4.031 10.906 2.211 1 98.88 25 ILE B N 1
ATOM 670 C CA . ILE B 1 25 ? 5.176 11.555 2.836 1 98.88 25 ILE B CA 1
ATOM 671 C C . ILE B 1 25 ? 5.285 13 2.342 1 98.88 25 ILE B C 1
ATOM 673 O O . ILE B 1 25 ? 5.535 13.914 3.129 1 98.88 25 ILE B O 1
ATOM 677 N N . SER B 1 26 ? 5.066 13.195 1.04 1 98.81 26 SER B N 1
ATOM 678 C CA . SER B 1 26 ? 5.133 14.531 0.474 1 98.81 26 SER B CA 1
ATOM 679 C C . SER B 1 26 ? 4.086 15.453 1.103 1 98.81 26 SER B C 1
ATOM 681 O O . SER B 1 26 ? 4.395 16.578 1.486 1 98.81 26 SER B O 1
ATOM 683 N N . LYS B 1 27 ? 2.963 14.984 1.252 1 98.81 27 LYS B N 1
ATOM 684 C CA . LYS B 1 27 ? 1.896 15.797 1.826 1 98.81 27 LYS B CA 1
ATOM 685 C C . LYS B 1 27 ? 2.145 16.062 3.309 1 98.81 27 LYS B C 1
ATOM 687 O O . LYS B 1 27 ? 1.813 17.141 3.818 1 98.81 27 LYS B O 1
ATOM 692 N N . THR B 1 28 ? 2.691 15.117 3.998 1 98.88 28 THR B N 1
ATOM 693 C CA . THR B 1 28 ? 3.051 15.305 5.398 1 98.88 28 THR B CA 1
ATOM 694 C C . THR B 1 28 ? 4.031 16.469 5.559 1 98.88 28 THR B C 1
ATOM 696 O O . THR B 1 28 ? 3.82 17.344 6.391 1 98.88 28 THR B O 1
ATOM 699 N N . ILE B 1 29 ? 5.059 16.438 4.766 1 98.75 29 ILE B N 1
ATOM 700 C CA . ILE B 1 29 ? 6.094 17.469 4.836 1 98.75 29 ILE B CA 1
ATOM 701 C C . ILE B 1 29 ? 5.484 18.828 4.547 1 98.75 29 ILE B C 1
ATOM 703 O O . ILE B 1 29 ? 5.746 19.797 5.266 1 98.75 29 ILE B O 1
ATOM 707 N N . GLU B 1 30 ? 4.695 18.828 3.551 1 98.56 30 GLU B N 1
ATOM 708 C CA . GLU B 1 30 ? 4.004 20.078 3.215 1 98.56 30 GLU B CA 1
ATOM 709 C C . GLU B 1 30 ? 3.129 20.547 4.371 1 98.56 30 GLU B C 1
ATOM 711 O O . GLU B 1 30 ? 3.115 21.734 4.695 1 98.56 30 GLU B O 1
ATOM 716 N N . SER B 1 31 ? 2.451 19.734 4.992 1 98.62 31 SER B N 1
ATOM 717 C CA . SER B 1 31 ? 1.535 20.062 6.078 1 98.62 31 SER B CA 1
ATOM 718 C C . SER B 1 31 ? 2.293 20.484 7.332 1 98.62 31 SER B C 1
ATOM 720 O O . SER B 1 31 ? 1.838 21.359 8.07 1 98.62 31 SER B O 1
ATOM 722 N N . MET B 1 32 ? 3.424 19.906 7.582 1 98.06 32 MET B N 1
ATOM 723 C CA . MET B 1 32 ? 4.266 20.297 8.711 1 98.06 32 MET B CA 1
ATOM 724 C C . MET B 1 32 ? 4.758 21.734 8.555 1 98.06 32 MET B C 1
ATOM 726 O O . MET B 1 32 ? 4.859 22.469 9.539 1 98.06 32 MET B O 1
ATOM 730 N N . ALA B 1 33 ? 5.012 22.125 7.348 1 97.19 33 ALA B N 1
ATOM 731 C CA . ALA B 1 33 ? 5.445 23.484 7.066 1 97.19 33 ALA B CA 1
ATOM 732 C C . ALA B 1 33 ? 4.305 24.484 7.293 1 97.19 33 ALA B C 1
ATOM 734 O O . ALA B 1 33 ? 4.539 25.609 7.715 1 97.19 33 ALA B O 1
ATOM 735 N N . ARG B 1 34 ? 3.15 24.078 7.109 1 95.31 34 ARG B N 1
ATOM 736 C CA . ARG B 1 34 ? 1.969 24.922 7.23 1 95.31 34 ARG B CA 1
ATOM 737 C C . ARG B 1 34 ? 1.552 25.062 8.688 1 95.31 34 ARG B C 1
ATOM 739 O O . ARG B 1 34 ? 1.058 26.125 9.094 1 95.31 34 ARG B O 1
ATOM 746 N N . GLN B 1 35 ? 1.678 23.953 9.461 1 96.88 35 GLN B N 1
ATOM 747 C CA . GLN B 1 35 ? 1.306 23.906 10.867 1 96.88 35 GLN B CA 1
ATOM 748 C C . GLN B 1 35 ? 2.406 23.25 11.703 1 96.88 35 GLN B C 1
ATOM 750 O O . GLN B 1 35 ? 2.232 22.141 12.219 1 96.88 35 GLN B O 1
ATOM 755 N N . PRO B 1 36 ? 3.5 23.969 11.961 1 96.75 36 PRO B N 1
ATOM 756 C CA . PRO B 1 36 ? 4.684 23.391 12.609 1 96.75 36 PRO B CA 1
ATOM 757 C C . PRO B 1 36 ? 4.398 22.906 14.031 1 96.75 36 PRO B C 1
ATOM 759 O O . PRO B 1 36 ? 5.043 21.969 14.5 1 96.75 36 PRO B O 1
ATOM 762 N N . GLU B 1 37 ? 3.387 23.469 14.648 1 96.75 37 GLU B N 1
ATOM 763 C CA . GLU B 1 37 ? 3.064 23.094 16.016 1 96.75 37 GLU B CA 1
ATOM 764 C C . GLU B 1 37 ? 2.467 21.688 16.078 1 96.75 37 GLU B C 1
ATOM 766 O O . GLU B 1 37 ? 2.416 21.062 17.141 1 96.75 37 GLU B O 1
ATOM 771 N N . MET B 1 38 ? 1.994 21.172 14.898 1 97.12 38 MET B N 1
ATOM 772 C CA . MET B 1 38 ? 1.359 19.859 14.844 1 97.12 38 MET B CA 1
ATOM 773 C C . MET B 1 38 ? 2.27 18.844 14.164 1 97.12 38 MET B C 1
ATOM 775 O O . MET B 1 38 ? 1.814 17.781 13.742 1 97.12 38 MET B O 1
ATOM 779 N N . SER B 1 39 ? 3.496 19.109 13.984 1 98.12 39 SER B N 1
ATOM 780 C CA . SER B 1 39 ? 4.414 18.25 13.242 1 98.12 39 SER B CA 1
ATOM 781 C C . SER B 1 39 ? 4.441 16.844 13.82 1 98.12 39 SER B C 1
ATOM 783 O O . SER B 1 39 ? 4.52 15.859 13.07 1 98.12 39 SER B O 1
ATOM 785 N N . GLY B 1 40 ? 4.348 16.781 15.047 1 98.06 40 GLY B N 1
ATOM 786 C CA . GLY B 1 40 ? 4.312 15.469 15.664 1 98.06 40 GLY B CA 1
ATOM 787 C C . GLY B 1 40 ? 3.094 14.656 15.266 1 98.06 40 GLY B C 1
ATOM 788 O O . GLY B 1 40 ? 3.201 13.461 14.977 1 98.06 40 GLY B O 1
ATOM 789 N N . GLN B 1 41 ? 1.958 15.297 15.25 1 97.88 41 GLN B N 1
ATOM 790 C CA . GLN B 1 41 ? 0.713 14.633 14.891 1 97.88 41 GLN B CA 1
ATOM 791 C C . GLN B 1 41 ? 0.732 14.195 13.422 1 97.88 41 GLN B C 1
ATOM 793 O O . GLN B 1 41 ? 0.27 13.102 13.086 1 97.88 41 GLN B O 1
ATOM 798 N N . PHE B 1 42 ? 1.271 15.109 12.617 1 98.31 42 PHE B N 1
ATOM 799 C CA . PHE B 1 42 ? 1.368 14.766 11.203 1 98.31 42 PHE B CA 1
ATOM 800 C C . PHE B 1 42 ? 2.312 13.594 10.992 1 98.31 42 PHE B C 1
ATOM 802 O O . PHE B 1 42 ? 2.016 12.68 10.211 1 98.31 42 PHE B O 1
ATOM 809 N N . ARG B 1 43 ? 3.41 13.523 11.703 1 98.62 43 ARG B N 1
ATOM 810 C CA . ARG B 1 43 ? 4.371 12.43 11.594 1 98.62 43 ARG B CA 1
ATOM 811 C C . ARG B 1 43 ? 3.758 11.117 12.055 1 98.62 43 ARG B C 1
ATOM 813 O O . ARG B 1 43 ? 3.963 10.07 11.43 1 98.62 43 ARG B O 1
ATOM 820 N N . THR B 1 44 ? 2.949 11.234 13.133 1 98.62 44 THR B N 1
ATOM 821 C CA . THR B 1 44 ? 2.277 10.039 13.625 1 98.62 44 THR B CA 1
ATOM 822 C C . THR B 1 44 ? 1.291 9.508 12.586 1 98.62 44 THR B C 1
ATOM 824 O O . THR B 1 44 ? 1.298 8.32 12.273 1 98.62 44 THR B O 1
ATOM 827 N N . THR B 1 45 ? 0.544 10.375 12.078 1 98.69 45 THR B N 1
ATOM 828 C CA . THR B 1 45 ? -0.426 9.984 11.062 1 98.69 45 THR B CA 1
ATOM 829 C C . THR B 1 45 ? 0.281 9.461 9.812 1 98.69 45 THR B C 1
ATOM 831 O O . THR B 1 45 ? -0.198 8.523 9.172 1 98.69 45 THR B O 1
ATOM 834 N N . MET B 1 46 ? 1.407 10.07 9.469 1 98.75 46 MET B N 1
ATOM 835 C CA . MET B 1 46 ? 2.199 9.625 8.328 1 98.75 46 MET B CA 1
ATOM 836 C C . MET B 1 46 ? 2.648 8.172 8.508 1 98.75 46 MET B C 1
ATOM 838 O O . MET B 1 46 ? 2.494 7.355 7.602 1 98.75 46 MET B O 1
ATOM 842 N N . PHE B 1 47 ? 3.201 7.863 9.609 1 98.81 47 PHE B N 1
ATOM 843 C CA . PHE B 1 47 ? 3.711 6.52 9.859 1 98.81 47 PHE B CA 1
ATOM 844 C C . PHE B 1 47 ? 2.582 5.5 9.828 1 98.81 47 PHE B C 1
ATOM 846 O O . PHE B 1 47 ? 2.732 4.418 9.25 1 98.81 47 PHE B O 1
ATOM 853 N N . ILE B 1 48 ? 1.446 5.902 10.438 1 98.5 48 ILE B N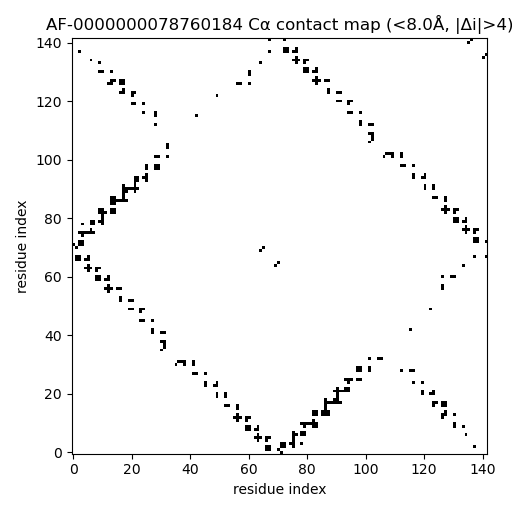 1
ATOM 854 C CA . ILE B 1 48 ? 0.269 5.043 10.375 1 98.5 48 ILE B CA 1
ATOM 855 C C . ILE B 1 48 ? -0.163 4.855 8.922 1 98.5 48 ILE B C 1
ATOM 857 O O . ILE B 1 48 ? -0.409 3.732 8.477 1 98.5 48 ILE B O 1
ATOM 861 N N . GLY B 1 49 ? -0.204 5.965 8.211 1 98.62 49 GLY B N 1
ATOM 862 C CA . GLY B 1 49 ? -0.604 5.949 6.812 1 98.62 49 GLY B CA 1
ATOM 863 C C . GLY B 1 49 ? 0.31 5.105 5.941 1 98.62 49 GLY B C 1
ATOM 864 O O . GLY B 1 49 ? -0.161 4.312 5.125 1 98.62 49 GLY B O 1
ATOM 865 N N . VAL B 1 50 ? 1.631 5.203 6.117 1 98.69 50 VAL B N 1
ATOM 866 C CA . VAL B 1 50 ? 2.609 4.453 5.34 1 98.69 50 VAL B CA 1
ATOM 867 C C . VAL B 1 50 ? 2.469 2.961 5.637 1 98.69 50 VAL B C 1
ATOM 869 O O . VAL B 1 50 ? 2.564 2.129 4.734 1 98.69 50 VAL B O 1
ATOM 872 N N . ALA B 1 51 ? 2.232 2.631 6.852 1 98.56 51 ALA B N 1
ATOM 873 C CA . ALA B 1 51 ? 2.01 1.235 7.219 1 98.56 51 ALA B CA 1
ATOM 874 C C . ALA B 1 51 ? 0.79 0.666 6.5 1 98.56 51 ALA B C 1
ATOM 876 O O . ALA B 1 51 ? 0.823 -0.465 6.008 1 98.56 51 ALA B O 1
ATOM 877 N N . LEU B 1 52 ? -0.287 1.474 6.406 1 98.31 52 LEU B N 1
ATOM 878 C CA . LEU B 1 52 ? -1.522 1.053 5.754 1 98.31 52 LEU B CA 1
ATOM 879 C C . LEU B 1 52 ? -1.323 0.923 4.246 1 98.31 52 LEU B C 1
ATOM 881 O O . LEU B 1 52 ? -1.824 -0.019 3.629 1 98.31 52 LEU B O 1
ATOM 885 N N . VAL B 1 53 ? -0.551 1.802 3.656 1 98.69 53 VAL B N 1
ATOM 886 C CA . VAL B 1 53 ? -0.245 1.754 2.229 1 98.69 53 VAL B CA 1
ATOM 887 C C . VAL B 1 53 ? 0.498 0.461 1.902 1 98.69 53 VAL B C 1
ATOM 889 O O . VAL B 1 53 ? 0.258 -0.154 0.861 1 98.69 53 VAL B O 1
ATOM 892 N N . GLU B 1 54 ? 1.375 0.041 2.785 1 98.69 54 GLU B N 1
ATOM 893 C CA . GLU B 1 54 ? 2.27 -1.088 2.545 1 98.69 54 GLU B CA 1
ATOM 894 C C . GLU B 1 54 ? 1.536 -2.416 2.707 1 98.69 54 GLU B C 1
ATOM 896 O O . GLU B 1 54 ? 2.049 -3.465 2.309 1 98.69 54 GLU B O 1
ATOM 901 N N . ALA B 1 55 ? 0.275 -2.48 3.191 1 98.31 55 ALA B N 1
ATOM 902 C CA . ALA B 1 55 ? -0.436 -3.709 3.539 1 98.31 55 ALA B CA 1
ATOM 903 C C . ALA B 1 55 ? -0.502 -4.66 2.35 1 98.31 55 ALA B C 1
ATOM 905 O O . ALA B 1 55 ? -0.113 -5.828 2.457 1 98.31 55 ALA B O 1
ATOM 906 N N . VAL B 1 56 ? -0.857 -4.16 1.266 1 98.62 56 VAL B N 1
ATOM 907 C CA . VAL B 1 56 ? -1.038 -5.027 0.106 1 98.62 56 VAL B CA 1
ATOM 908 C C . VAL B 1 56 ? 0.297 -5.215 -0.611 1 98.62 56 VAL B C 1
ATOM 910 O O . VAL B 1 56 ? 0.65 -6.336 -0.995 1 98.62 56 VAL B O 1
ATOM 913 N N . PRO B 1 57 ? 1.085 -4.168 -0.829 1 98.81 57 PRO B N 1
ATOM 914 C CA . PRO B 1 57 ? 2.404 -4.391 -1.425 1 98.81 57 PRO B CA 1
ATOM 915 C C . PRO B 1 57 ? 3.215 -5.453 -0.686 1 98.81 57 PRO B C 1
ATOM 917 O O . PRO B 1 57 ? 3.889 -6.27 -1.318 1 98.81 57 PRO B O 1
ATOM 920 N N . ILE B 1 58 ? 3.213 -5.41 0.619 1 98.69 58 ILE B N 1
ATOM 921 C CA . ILE B 1 58 ? 3.943 -6.414 1.382 1 98.69 58 ILE B CA 1
ATOM 922 C C . ILE B 1 58 ? 3.414 -7.805 1.041 1 98.69 58 ILE B C 1
ATOM 924 O O . ILE B 1 58 ? 4.191 -8.742 0.854 1 98.69 58 ILE B O 1
ATOM 928 N N . LEU B 1 59 ? 2.078 -7.973 0.954 1 98.38 59 LEU B N 1
ATOM 929 C CA . LEU B 1 59 ? 1.507 -9.258 0.567 1 98.38 59 LEU B CA 1
ATOM 930 C C . LEU B 1 59 ? 1.962 -9.656 -0.833 1 98.38 59 LEU B C 1
ATOM 932 O O . LEU B 1 59 ? 2.168 -10.836 -1.11 1 98.38 59 LEU B O 1
ATOM 936 N N . GLY B 1 60 ? 2.08 -8.711 -1.72 1 98.31 60 GLY B N 1
ATOM 937 C CA . GLY B 1 60 ? 2.625 -8.977 -3.041 1 98.31 60 GLY B CA 1
ATOM 938 C C . GLY B 1 60 ? 4.039 -9.531 -3.004 1 98.31 60 GLY B C 1
ATOM 939 O O . GLY B 1 60 ? 4.375 -10.438 -3.768 1 98.31 60 GLY B O 1
ATOM 940 N N . VAL B 1 61 ? 4.867 -8.984 -2.176 1 98.31 61 VAL B N 1
ATOM 941 C CA . VAL B 1 61 ? 6.234 -9.469 -2 1 98.31 61 VAL B CA 1
ATOM 942 C C . VAL B 1 61 ? 6.207 -10.906 -1.499 1 98.31 61 VAL B C 1
ATOM 944 O O . VAL B 1 61 ? 6.973 -11.75 -1.974 1 98.31 61 VAL B O 1
ATOM 947 N N . VAL B 1 62 ? 5.297 -11.141 -0.563 1 97.88 62 VAL B N 1
ATOM 948 C CA . VAL B 1 62 ? 5.168 -12.492 -0.028 1 97.88 62 VAL B CA 1
ATOM 949 C C . VAL B 1 62 ? 4.809 -13.461 -1.15 1 97.88 62 VAL B C 1
ATOM 951 O O . VAL B 1 62 ? 5.406 -14.531 -1.271 1 97.88 62 VAL B O 1
ATOM 954 N N . VAL B 1 63 ? 3.867 -13.125 -1.97 1 97.75 63 VAL B N 1
ATOM 955 C CA . VAL B 1 63 ? 3.463 -13.977 -3.08 1 97.75 63 VAL B CA 1
ATOM 956 C C . VAL B 1 63 ? 4.637 -14.172 -4.039 1 97.75 63 VAL B C 1
ATOM 958 O O . VAL B 1 63 ? 4.867 -15.273 -4.535 1 97.75 63 VAL B O 1
ATOM 961 N N . ALA B 1 64 ? 5.371 -13.102 -4.297 1 97.88 64 ALA B N 1
ATOM 962 C CA . ALA B 1 64 ? 6.547 -13.211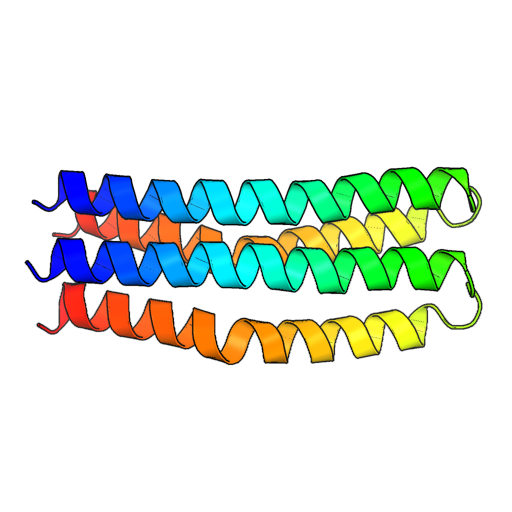 -5.156 1 97.88 64 ALA B CA 1
ATOM 963 C C . ALA B 1 64 ? 7.551 -14.211 -4.59 1 97.88 64 ALA B C 1
ATOM 965 O O . ALA B 1 64 ? 8.117 -15.016 -5.328 1 97.88 64 ALA B O 1
ATOM 966 N N . LEU B 1 65 ? 7.762 -14.125 -3.26 1 97.56 65 LEU B N 1
ATOM 967 C CA . LEU B 1 65 ? 8.703 -15.031 -2.611 1 97.56 65 LEU B CA 1
ATOM 968 C C . LEU B 1 65 ? 8.211 -16.469 -2.689 1 97.56 65 LEU B C 1
ATOM 970 O O . LEU B 1 65 ? 9 -17.391 -2.922 1 97.56 65 LEU B O 1
ATOM 974 N N . ILE B 1 66 ? 6.926 -16.688 -2.49 1 96.69 66 ILE B N 1
ATOM 975 C CA . ILE B 1 66 ? 6.344 -18.016 -2.625 1 96.69 66 ILE B CA 1
ATOM 976 C C . ILE B 1 66 ? 6.57 -18.531 -4.039 1 96.69 66 ILE B C 1
ATOM 978 O O . ILE B 1 66 ? 6.91 -19.703 -4.227 1 96.69 66 ILE B O 1
ATOM 982 N N . LEU B 1 67 ? 6.449 -17.719 -5.059 1 96.75 67 LEU B N 1
ATOM 983 C CA . LEU B 1 67 ? 6.637 -18.109 -6.449 1 96.75 67 LEU B CA 1
ATOM 984 C C . LEU B 1 67 ? 8.086 -18.5 -6.711 1 96.75 67 LEU B C 1
ATOM 986 O O . LEU B 1 67 ? 8.344 -19.391 -7.523 1 96.75 67 LEU B O 1
ATOM 990 N N . VAL B 1 68 ? 8.977 -17.859 -5.996 1 96.19 68 VAL B N 1
ATOM 991 C CA . VAL B 1 68 ? 10.391 -18.141 -6.203 1 96.19 68 VAL B CA 1
ATOM 992 C C . VAL B 1 68 ? 10.797 -19.391 -5.441 1 96.19 68 VAL B C 1
ATOM 994 O O . VAL B 1 68 ? 11.523 -20.234 -5.961 1 96.19 68 VAL B O 1
ATOM 997 N N . PHE B 1 69 ? 10.242 -19.484 -4.23 1 94.44 69 PHE B N 1
ATOM 998 C CA . PHE B 1 69 ? 10.766 -20.531 -3.367 1 94.44 69 PHE B CA 1
ATOM 999 C C . PHE B 1 69 ? 9.75 -21.656 -3.203 1 94.44 69 PHE B C 1
ATOM 1001 O O . PHE B 1 69 ? 10.086 -22.75 -2.727 1 94.44 69 PHE B O 1
ATOM 1008 N N . GLY B 1 70 ? 8.531 -21.328 -3.25 1 80.75 70 GLY B N 1
ATOM 1009 C CA . GLY B 1 70 ? 7.504 -22.281 -2.854 1 80.75 70 GLY B CA 1
ATOM 1010 C C . GLY B 1 70 ? 6.914 -23.047 -4.023 1 80.75 70 GLY B C 1
ATOM 1011 O O . GLY B 1 70 ? 6.07 -23.922 -3.836 1 80.75 70 GLY B O 1
ATOM 1012 N N . VAL B 1 71 ? 7.062 -22.375 -5.254 1 66.31 71 VAL B N 1
ATOM 1013 C CA . VAL B 1 71 ? 6.547 -23.172 -6.363 1 66.31 71 VAL B CA 1
ATOM 1014 C C . VAL B 1 71 ? 7.684 -23.531 -7.32 1 66.31 71 VAL B C 1
ATOM 1016 O O . VAL B 1 71 ? 8.695 -22.828 -7.375 1 66.31 71 VAL B O 1
#

Nearest PDB structures (foldseek):
  4cbj-assembly1_F  TM=9.946E-01  e=7.740E-05  Alkalihalophilus pseudofirmus OF4
  4cbj-assembly1_D  TM=9.921E-01  e=8.219E-05  Alkalihalophilus pseudofirmus OF4
  4cbj-assembly1_E  TM=9.906E-01  e=8.727E-05  Alkalihalophilus pseudofirmus OF4
  4cbj-assembly1_K  TM=9.954E-01  e=9.266E-05  Alkalihalophilus pseudofirmus OF4
  6oqu-assembly1_P  TM=9.657E-01  e=2.897E-04  Escherichia coli

Sequence (142 aa):
MNYIAAAIAIMGAAIGAGYGNGQVISKTIESMARQPEMSGQFRTTMFIGVALVEAVPILGVVVALILVFGVMNYIAAAIAIMGAAIGAGYGNGQVISKTIESMARQPEMSGQFRTTMFIGVALVEAVPILGVVVALILVFGV

Solvent-accessible surface area (backbone atoms only — not comparable to full-atom values): 6446 Å² total; per-residue (Å²): 111,44,43,44,52,17,14,50,34,21,18,52,16,8,32,50,30,3,47,49,33,15,49,50,43,23,51,34,49,48,47,27,60,76,39,61,92,45,32,66,59,41,51,53,49,36,53,55,51,42,54,60,53,36,57,57,26,54,51,26,46,50,52,18,49,40,27,62,72,70,95,105,40,59,62,14,19,49,45,7,37,50,18,11,51,51,6,32,49,54,7,41,50,42,27,53,52,38,37,56,56,32,29,72,75,37,61,92,45,33,66,59,44,51,51,50,40,55,55,40,44,54,59,23,34,55,48,15,53,51,18,42,49,52,18,48,38,30,60,72,69,93